Protein AF-A0A7R9X2M2-F1 (afdb_monomer_lite)

Radius of gyration: 22.39 Å; chains: 1; bounding box: 45×59×61 Å

Sequence (150 aa):
YKSGEVCPERTFCIVLGVSLPGVCSIMTYEAGDIFCLLELCLKSTSFQFNGKFYRQTAGAPMGSPISPVIAEIYMEHYEDTVMRAIPLRPREFFRYVDDTFLIWPHGQDTIELFFTKLNSLNDSIQWTWERETNNELPFPVIRKIGTVDR

Structure (mmCIF, N/CA/C/O backbone):
data_AF-A0A7R9X2M2-F1
#
_entry.id   AF-A0A7R9X2M2-F1
#
loop_
_atom_site.group_PDB
_atom_site.id
_atom_site.type_symbol
_atom_site.label_atom_id
_atom_site.label_alt_id
_atom_site.label_comp_id
_atom_site.label_asym_id
_atom_site.label_entity_id
_atom_site.label_seq_id
_atom_site.pdbx_PDB_ins_code
_atom_site.Cartn_x
_atom_site.Cartn_y
_atom_site.Cartn_z
_atom_site.occupancy
_atom_site.B_iso_or_equiv
_atom_site.auth_seq_id
_atom_site.auth_comp_id
_atom_site.auth_asym_id
_atom_site.auth_atom_id
_atom_site.pdbx_PDB_model_num
ATOM 1 N N . TYR A 1 1 ? 3.065 -43.212 21.750 1.00 30.12 1 TYR A N 1
ATOM 2 C CA . TYR A 1 1 ? 3.322 -43.990 20.521 1.00 30.12 1 TYR A CA 1
ATOM 3 C C . TYR A 1 1 ? 2.225 -43.626 19.533 1.00 30.12 1 TYR A C 1
ATOM 5 O O . TYR A 1 1 ? 1.085 -43.512 19.958 1.00 30.12 1 TYR A O 1
ATOM 13 N N . LYS A 1 2 ? 2.587 -43.306 18.288 1.00 35.38 2 LYS A N 1
ATOM 14 C CA . LYS A 1 2 ? 1.702 -42.733 17.261 1.00 35.38 2 LYS A CA 1
ATOM 15 C C . LYS A 1 2 ? 0.456 -43.592 16.988 1.00 35.38 2 LYS A C 1
ATOM 17 O O . LYS A 1 2 ? 0.597 -44.789 16.775 1.00 35.38 2 LYS A O 1
ATOM 22 N N . SER A 1 3 ? -0.682 -42.936 16.790 1.00 25.52 3 SER A N 1
ATOM 23 C CA . SER A 1 3 ? -1.589 -43.229 15.674 1.00 25.52 3 SER A CA 1
ATOM 24 C C . SER A 1 3 ? -2.195 -41.900 15.231 1.00 25.52 3 SER A C 1
ATOM 26 O O . SER A 1 3 ? -2.930 -41.268 15.983 1.00 25.52 3 SER A O 1
ATOM 28 N N . GLY A 1 4 ? -1.766 -41.419 14.065 1.00 36.34 4 GLY A N 1
ATOM 29 C CA . GLY A 1 4 ? -2.316 -40.217 13.456 1.00 36.34 4 GLY A CA 1
ATOM 30 C C . GLY A 1 4 ? -3.622 -40.546 12.750 1.00 36.34 4 GLY A C 1
ATOM 31 O O . GLY A 1 4 ? -3.687 -41.539 12.029 1.00 36.34 4 GLY A O 1
ATOM 32 N N . GLU A 1 5 ? -4.613 -39.683 12.926 1.00 29.28 5 GLU A N 1
ATOM 33 C CA . GLU A 1 5 ? -5.714 -39.536 11.986 1.00 29.28 5 GLU A CA 1
ATOM 34 C C . GLU A 1 5 ? -5.526 -38.213 11.245 1.00 29.28 5 GLU A C 1
ATOM 36 O O . GLU A 1 5 ? -5.286 -37.156 11.830 1.00 29.28 5 GLU A O 1
ATOM 41 N N . VAL A 1 6 ? -5.532 -38.329 9.922 1.00 36.12 6 VAL A N 1
ATOM 42 C CA . VAL A 1 6 ? -5.450 -37.235 8.964 1.00 36.12 6 VAL A CA 1
ATOM 43 C C . VAL A 1 6 ? -6.850 -36.640 8.849 1.00 36.12 6 VAL A C 1
ATOM 45 O O . VAL A 1 6 ? -7.745 -37.302 8.331 1.00 36.12 6 VAL A O 1
ATOM 48 N N . CYS A 1 7 ? -7.040 -35.402 9.311 1.00 31.48 7 CYS A N 1
ATOM 49 C CA . CYS A 1 7 ? -8.241 -34.628 8.991 1.00 31.48 7 CYS A CA 1
ATOM 50 C C . CYS A 1 7 ? -8.022 -33.850 7.681 1.00 31.48 7 CYS A C 1
ATOM 52 O O . CYS A 1 7 ? -7.014 -33.144 7.560 1.00 31.48 7 CYS A O 1
ATOM 54 N N . PRO A 1 8 ? -8.931 -33.978 6.699 1.00 32.44 8 PRO A N 1
ATOM 55 C CA . PRO A 1 8 ? -8.830 -33.299 5.420 1.00 32.44 8 PRO A CA 1
ATOM 56 C C . PRO A 1 8 ? -9.338 -31.852 5.524 1.00 32.44 8 PRO A C 1
ATOM 58 O O . PRO A 1 8 ? -10.280 -31.559 6.248 1.00 32.44 8 PRO A O 1
ATOM 61 N N . GLU A 1 9 ? -8.682 -30.980 4.760 1.00 37.44 9 GLU A N 1
ATOM 62 C CA . GLU A 1 9 ? -9.063 -29.605 4.407 1.00 37.44 9 GLU A CA 1
ATOM 63 C C . GLU A 1 9 ? -9.168 -28.539 5.524 1.00 37.44 9 GLU A C 1
ATOM 65 O O . GLU A 1 9 ? -10.167 -28.364 6.206 1.00 37.44 9 GLU A O 1
ATOM 70 N N . ARG A 1 10 ? -8.100 -27.727 5.591 1.00 36.06 10 ARG A N 1
ATOM 71 C CA . ARG A 1 10 ? -8.090 -26.265 5.821 1.00 36.06 10 ARG A CA 1
ATOM 72 C C . ARG A 1 10 ? -8.927 -25.697 6.983 1.00 36.06 10 ARG A C 1
ATOM 74 O O . ARG A 1 10 ? -9.635 -24.713 6.795 1.00 36.06 10 ARG A O 1
ATOM 81 N N . THR A 1 11 ? -8.695 -26.168 8.205 1.00 34.72 11 THR A N 1
ATOM 82 C CA . THR A 1 11 ? -9.073 -25.411 9.414 1.00 34.72 11 THR A CA 1
ATOM 83 C C . THR A 1 11 ? -7.819 -25.042 10.199 1.00 34.72 11 THR A C 1
ATOM 85 O O . THR A 1 11 ? -7.176 -25.891 10.814 1.00 34.72 11 THR A O 1
ATOM 88 N N . PHE A 1 12 ? -7.441 -23.763 10.150 1.00 33.09 12 PHE A N 1
ATOM 89 C CA . PHE A 1 12 ? -6.403 -23.197 11.011 1.00 33.09 12 PHE A CA 1
ATOM 90 C C . PHE A 1 12 ? -6.988 -23.001 12.416 1.00 33.09 12 PHE A C 1
ATOM 92 O O . PHE A 1 12 ? -7.765 -22.079 12.652 1.00 33.09 12 PHE A O 1
ATOM 99 N N . CYS A 1 13 ? -6.624 -23.867 13.363 1.00 29.45 13 CYS A N 1
ATOM 100 C CA . CYS A 1 13 ? -6.966 -23.680 14.772 1.00 29.45 13 CYS A CA 1
ATOM 101 C C . CYS A 1 13 ? -5.996 -22.677 15.414 1.00 29.45 13 CYS A C 1
ATOM 103 O O . CYS A 1 13 ? -4.884 -23.044 15.793 1.00 29.45 13 CYS A O 1
ATOM 105 N N . ILE A 1 14 ? -6.412 -21.417 15.561 1.00 37.66 14 ILE A N 1
ATOM 106 C CA . ILE A 1 14 ? -5.712 -20.450 16.417 1.00 37.66 14 ILE A CA 1
ATOM 107 C C . ILE A 1 14 ? -6.249 -20.628 17.841 1.00 37.66 14 ILE A C 1
ATOM 109 O O . ILE A 1 14 ? -7.374 -20.238 18.149 1.00 37.66 14 ILE A O 1
ATOM 113 N N . VAL A 1 15 ? -5.458 -21.242 18.722 1.00 37.50 15 VAL A N 1
ATOM 114 C CA . VAL A 1 15 ? -5.800 -21.375 20.145 1.00 37.50 15 VAL A CA 1
ATOM 115 C C . VAL A 1 15 ? -5.465 -20.057 20.848 1.00 37.50 15 VAL A C 1
ATOM 117 O O . VAL A 1 15 ? -4.336 -19.854 21.289 1.00 37.50 15 VAL A O 1
ATOM 120 N N . LEU A 1 16 ? -6.432 -19.142 20.962 1.00 41.62 16 LEU A N 1
ATOM 121 C CA . LEU A 1 16 ? -6.332 -18.032 21.913 1.00 41.62 16 LEU A CA 1
ATOM 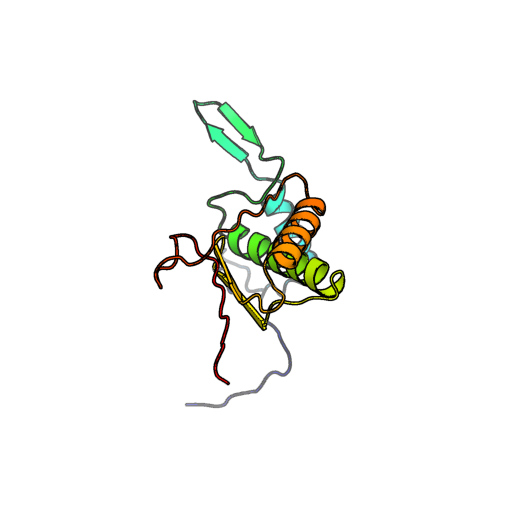122 C C . LEU A 1 16 ? -6.693 -18.566 23.303 1.00 41.62 16 LEU A C 1
ATOM 124 O O . LEU A 1 16 ? -7.853 -18.844 23.603 1.00 41.62 16 LEU A O 1
ATOM 128 N N . GLY A 1 17 ? -5.670 -18.771 24.132 1.00 35.09 17 GLY A N 1
ATOM 129 C CA . GLY A 1 17 ? -5.801 -19.290 25.490 1.00 35.09 17 GLY A CA 1
ATOM 130 C C . GLY A 1 17 ? -6.505 -18.309 26.427 1.00 35.09 17 GLY A C 1
ATOM 131 O O . GLY A 1 17 ? -5.849 -17.564 27.146 1.00 35.09 17 GLY A O 1
ATOM 132 N N . VAL A 1 18 ? -7.837 -18.344 26.461 1.00 42.06 18 VAL A N 1
ATOM 133 C CA . VAL A 1 18 ? -8.640 -17.766 27.546 1.00 42.06 18 VAL A CA 1
ATOM 134 C C . VAL A 1 18 ? -9.322 -18.921 28.274 1.00 42.06 18 VAL A C 1
ATOM 136 O O . VAL A 1 18 ? -10.379 -19.398 27.876 1.00 42.06 18 VAL A O 1
ATOM 139 N N . SER A 1 19 ? -8.682 -19.419 29.332 1.00 35.91 19 SER A N 1
ATOM 140 C CA . SER A 1 19 ? -9.249 -20.465 30.188 1.00 35.91 19 SER A CA 1
ATOM 141 C C . SER A 1 19 ? -10.193 -19.835 31.215 1.00 35.91 19 SER A C 1
ATOM 143 O O . SER A 1 19 ? -9.767 -19.483 32.315 1.00 35.91 19 SER A O 1
ATOM 145 N N . LEU A 1 20 ? -11.478 -19.709 30.877 1.00 37.59 20 LEU A N 1
ATOM 146 C CA . LEU A 1 20 ? -12.541 -19.547 31.873 1.00 37.59 20 LEU A CA 1
ATOM 147 C C . LEU A 1 20 ? -12.957 -20.939 32.391 1.00 37.59 20 LEU A C 1
ATOM 149 O O . LEU A 1 20 ? -13.177 -21.846 31.583 1.00 37.59 20 LEU A O 1
ATOM 153 N N . PRO A 1 21 ? -13.063 -21.153 33.715 1.00 36.09 21 PRO A N 1
ATOM 154 C CA . PRO A 1 21 ? -13.422 -22.455 34.265 1.00 36.09 21 PRO A CA 1
ATOM 155 C C . PRO A 1 21 ? -14.875 -22.798 33.908 1.00 36.09 21 PRO A C 1
ATOM 157 O O . PRO A 1 21 ? -15.800 -22.106 34.323 1.00 36.09 21 PRO A O 1
ATOM 160 N N . GLY A 1 22 ? -15.068 -23.879 33.145 1.00 42.19 22 GLY A N 1
ATOM 161 C CA . GLY A 1 22 ? -16.389 -24.458 32.865 1.00 42.19 22 GLY A CA 1
ATOM 162 C C . GLY A 1 22 ? -16.818 -24.504 31.398 1.00 42.19 22 GLY A C 1
ATOM 163 O O . GLY A 1 22 ? -17.895 -25.024 31.122 1.00 42.19 22 GLY A O 1
ATOM 164 N N . VAL A 1 23 ? -16.004 -24.025 30.451 1.00 38.84 23 VAL A N 1
ATOM 165 C CA . VAL A 1 23 ? -16.365 -24.044 29.024 1.00 38.84 23 VAL A CA 1
ATOM 166 C C . VAL A 1 23 ? -15.299 -24.787 28.220 1.00 38.84 23 VAL A C 1
ATOM 168 O O . VAL A 1 23 ? -14.323 -24.205 27.759 1.00 38.84 23 VAL A O 1
ATOM 171 N N . CYS A 1 24 ? -15.471 -26.101 28.057 1.00 38.34 24 CYS A N 1
ATOM 172 C CA . CYS A 1 24 ? -14.767 -26.853 27.019 1.00 38.34 24 CY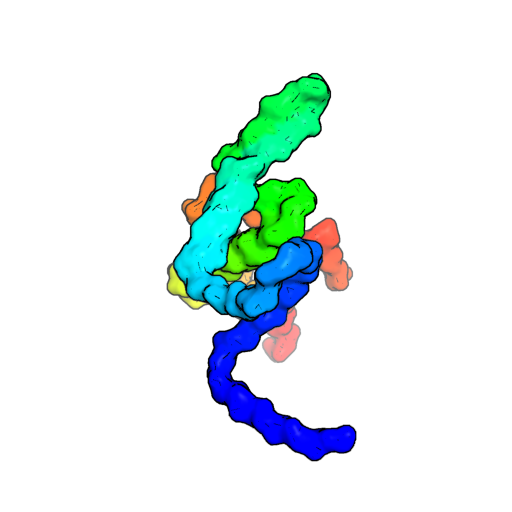S A CA 1
ATOM 173 C C . CYS A 1 24 ? -15.654 -26.866 25.774 1.00 38.34 24 CYS A C 1
ATOM 175 O O . CYS A 1 24 ? -16.372 -27.825 25.506 1.00 38.34 24 CYS A O 1
ATOM 177 N N . SER A 1 25 ? -15.648 -25.761 25.040 1.00 42.97 25 SER A N 1
ATOM 178 C CA . SER A 1 25 ? -16.124 -25.740 23.665 1.00 42.97 25 SER A CA 1
ATOM 179 C C . SER A 1 25 ? -14.962 -25.262 22.821 1.00 42.97 25 SER A C 1
ATOM 181 O O . SER A 1 25 ? -14.501 -24.132 22.973 1.00 42.97 25 SER A O 1
ATOM 183 N N . ILE A 1 26 ? -14.472 -26.145 21.955 1.00 47.00 26 ILE A N 1
ATOM 184 C CA . ILE A 1 26 ? -13.674 -25.762 20.796 1.00 47.00 26 ILE A CA 1
ATOM 185 C C . ILE A 1 26 ? -14.530 -24.722 20.063 1.00 47.00 26 ILE A C 1
ATOM 187 O O . ILE A 1 26 ? -15.508 -25.085 19.419 1.00 47.00 26 ILE A O 1
ATOM 191 N N . MET A 1 27 ? -14.260 -23.429 20.260 1.00 49.03 27 MET A N 1
ATOM 192 C CA . MET A 1 27 ? -14.956 -22.385 19.516 1.00 49.03 27 MET A CA 1
ATOM 193 C C . MET A 1 27 ? -14.416 -22.434 18.094 1.00 49.03 27 MET A C 1
ATOM 195 O O . MET A 1 27 ? -13.351 -21.901 17.792 1.00 49.03 27 MET A O 1
ATOM 199 N N . THR A 1 28 ? -15.120 -23.160 17.236 1.00 57.72 28 THR A N 1
ATOM 200 C CA . THR A 1 28 ? -14.963 -23.043 15.793 1.00 57.72 28 THR A CA 1
ATOM 201 C C . THR A 1 28 ? -15.672 -21.761 15.383 1.00 57.72 28 THR A C 1
ATOM 203 O O . THR A 1 28 ? -16.898 -21.706 15.417 1.00 57.72 28 THR A O 1
ATOM 206 N N . TYR A 1 29 ? -14.911 -20.719 15.066 1.00 66.38 29 TYR A N 1
ATOM 207 C CA . TYR A 1 29 ? -15.468 -19.486 14.517 1.00 66.38 29 TYR A CA 1
ATOM 208 C C . TYR A 1 29 ? -15.741 -19.690 13.029 1.00 66.38 29 TYR A C 1
ATOM 210 O O . TYR A 1 29 ? -14.859 -20.159 12.302 1.00 66.38 29 TYR A O 1
ATOM 218 N N . GLU A 1 30 ? -16.937 -19.337 12.566 1.00 80.31 30 GLU A N 1
ATOM 219 C CA . GLU A 1 30 ? -17.185 -19.244 11.132 1.00 80.31 30 GLU A CA 1
ATOM 220 C C . GLU A 1 30 ? -16.488 -17.997 10.567 1.00 80.31 30 GLU A C 1
ATOM 222 O O . GLU A 1 30 ? -16.154 -17.057 11.295 1.00 80.31 30 GLU A O 1
ATOM 227 N N . ALA A 1 31 ? -16.272 -17.953 9.248 1.00 81.19 31 ALA A N 1
ATOM 228 C CA . ALA A 1 31 ? -15.634 -16.798 8.611 1.00 81.19 31 ALA A CA 1
ATOM 229 C C . ALA A 1 31 ? -16.360 -15.480 8.947 1.00 81.19 31 ALA A C 1
ATOM 231 O O . ALA A 1 31 ? -15.711 -14.459 9.169 1.00 81.19 31 ALA A O 1
ATOM 232 N N . GLY A 1 32 ? -17.695 -15.513 9.049 1.00 86.31 32 GLY A N 1
ATOM 233 C CA . GLY A 1 32 ? -18.512 -14.357 9.426 1.00 86.31 32 GLY A CA 1
ATOM 234 C C . GLY A 1 32 ? -18.219 -13.825 10.832 1.00 86.31 32 GLY A C 1
ATOM 235 O O . GLY A 1 32 ? -18.106 -12.612 11.008 1.00 86.31 32 GLY A O 1
ATOM 236 N N . ASP A 1 33 ? -18.016 -14.710 11.811 1.00 88.06 33 ASP A N 1
ATOM 237 C CA . ASP A 1 33 ? -17.691 -14.315 13.187 1.00 88.06 33 ASP A CA 1
ATOM 238 C C . ASP A 1 33 ? -16.329 -13.622 13.252 1.00 88.06 33 ASP A C 1
ATOM 240 O O . ASP A 1 33 ? -16.163 -12.598 13.918 1.00 88.06 33 ASP A O 1
ATOM 244 N N . ILE A 1 34 ? -15.357 -14.147 12.499 1.00 87.75 34 ILE A N 1
ATOM 245 C CA . ILE A 1 34 ? -14.022 -13.555 12.386 1.00 87.75 34 ILE A CA 1
ATOM 246 C C . ILE A 1 34 ? -14.120 -12.161 11.763 1.00 87.75 34 ILE A C 1
ATOM 248 O O . ILE A 1 34 ? -13.546 -11.220 12.305 1.00 87.75 34 ILE A O 1
ATOM 252 N N . PHE A 1 35 ? -14.880 -11.990 10.676 1.00 88.94 35 PHE A N 1
ATOM 253 C CA . PHE A 1 35 ? -15.090 -10.671 10.069 1.00 88.94 35 PHE A CA 1
ATOM 254 C C . PHE A 1 35 ? -15.742 -9.680 11.034 1.00 88.94 35 PHE A C 1
ATOM 256 O O . PHE A 1 35 ? -15.301 -8.534 11.107 1.00 88.94 35 PHE A O 1
ATOM 263 N N . CYS A 1 36 ? -16.730 -10.115 11.818 1.00 89.38 36 CYS A N 1
ATOM 264 C CA . CYS A 1 36 ? -17.368 -9.262 12.818 1.00 89.38 36 CYS A CA 1
ATOM 265 C C . CYS A 1 36 ? -16.372 -8.810 13.900 1.00 89.38 36 CYS A C 1
ATOM 267 O O . CYS A 1 36 ? -16.363 -7.642 14.295 1.00 89.38 36 CYS A O 1
ATOM 269 N N . LEU A 1 37 ? -15.509 -9.717 14.371 1.00 88.94 37 LEU A N 1
ATOM 270 C CA . LEU A 1 37 ? -14.465 -9.394 15.344 1.00 88.94 37 LEU A CA 1
ATOM 271 C C . LEU A 1 37 ? -13.406 -8.456 14.752 1.00 88.94 37 LEU A C 1
ATOM 273 O O . LEU A 1 37 ? -13.019 -7.492 15.409 1.00 88.94 37 LEU A O 1
ATOM 277 N N . LEU A 1 38 ? -12.977 -8.688 13.508 1.00 88.81 38 LEU A N 1
ATOM 278 C CA . LEU A 1 38 ? -12.060 -7.802 12.783 1.00 88.81 38 LEU A CA 1
ATOM 279 C C . LEU A 1 38 ? -12.630 -6.390 12.658 1.00 88.81 38 LEU A C 1
ATOM 281 O O . LEU A 1 38 ? -11.953 -5.414 12.977 1.00 88.81 38 LEU A O 1
ATOM 285 N N . GLU A 1 39 ? -13.882 -6.283 12.222 1.00 88.38 39 GLU A N 1
ATOM 286 C CA . GLU A 1 39 ? -14.574 -5.010 12.066 1.00 88.38 39 GLU A CA 1
ATOM 287 C C . GLU A 1 39 ? -14.674 -4.265 13.400 1.00 88.38 39 GLU A C 1
ATOM 289 O O . GLU A 1 39 ? -14.398 -3.064 13.459 1.00 88.38 39 GLU A O 1
ATOM 294 N N . LEU A 1 40 ? -14.998 -4.976 14.483 1.00 88.06 40 LEU A N 1
ATOM 295 C CA . LEU A 1 40 ? -15.017 -4.410 15.826 1.00 88.06 40 LEU A CA 1
ATOM 296 C C . LEU A 1 40 ? -13.629 -3.893 16.225 1.00 88.06 40 LEU A C 1
ATOM 298 O O . LEU A 1 40 ? -13.506 -2.724 16.586 1.00 88.06 40 LEU A O 1
ATOM 302 N N . CYS A 1 41 ? -12.590 -4.726 16.102 1.00 86.81 41 CYS A N 1
ATOM 303 C CA . CYS A 1 41 ? -11.214 -4.379 16.457 1.00 86.81 41 CYS A CA 1
ATOM 304 C C . CYS A 1 41 ? -10.676 -3.177 15.674 1.00 86.81 41 CYS A C 1
ATOM 306 O O . CYS A 1 41 ? -9.922 -2.386 16.236 1.00 86.81 41 CYS A O 1
ATOM 308 N N . LEU A 1 42 ? -11.050 -3.033 14.400 1.00 84.50 42 LEU A N 1
ATOM 309 C CA . LEU A 1 42 ? -10.622 -1.924 13.544 1.00 84.50 42 LEU A CA 1
ATOM 310 C C . LEU A 1 42 ? -11.443 -0.645 13.768 1.00 84.50 42 LEU A C 1
ATOM 312 O O . LEU A 1 42 ? -10.923 0.448 13.571 1.00 84.50 42 LEU A O 1
ATOM 316 N N . LYS A 1 43 ? -12.709 -0.745 14.199 1.00 84.44 43 LYS A N 1
ATOM 317 C CA . LYS A 1 43 ? -13.571 0.423 14.471 1.00 84.44 43 LYS A CA 1
ATOM 318 C C . LYS A 1 43 ? -13.447 0.966 15.893 1.00 84.44 43 LYS A C 1
ATOM 320 O O . LYS A 1 43 ? -13.729 2.143 16.124 1.00 84.44 43 LYS A O 1
ATOM 325 N N . SER A 1 44 ? -13.043 0.140 16.856 1.00 82.56 44 SER A N 1
ATOM 326 C CA . SER A 1 44 ? -12.929 0.520 18.271 1.00 82.56 44 SER A CA 1
ATOM 327 C C . SER A 1 44 ? -11.570 1.133 18.636 1.00 82.56 44 SER A C 1
ATOM 329 O O . SER A 1 44 ? -11.185 1.145 19.804 1.00 82.56 44 SER A O 1
ATOM 331 N N . THR A 1 45 ? -10.809 1.615 17.654 1.00 83.88 45 THR A N 1
ATOM 332 C CA . THR A 1 45 ? -9.423 2.054 17.837 1.00 83.88 45 THR A CA 1
ATOM 333 C C . THR A 1 45 ? -9.363 3.487 18.354 1.00 83.88 45 THR A C 1
ATOM 335 O O . THR A 1 45 ? -9.625 4.452 17.627 1.00 83.88 45 THR A O 1
ATOM 338 N N . SER A 1 46 ? -8.993 3.639 19.624 1.00 84.50 46 SER A N 1
ATOM 339 C CA . SER A 1 46 ? -8.757 4.933 20.264 1.00 84.50 46 SER A CA 1
ATOM 340 C C . SER A 1 46 ? -7.406 4.962 20.965 1.00 84.50 46 SER A C 1
ATOM 342 O O . SER A 1 46 ? -6.993 3.959 21.540 1.00 84.50 46 SER A O 1
ATOM 344 N N . PHE A 1 47 ? -6.749 6.117 20.967 1.00 84.69 47 PHE A N 1
ATOM 345 C CA . PHE A 1 47 ? -5.477 6.333 21.652 1.00 84.69 47 PHE A CA 1
ATOM 346 C C . PHE A 1 47 ? -5.520 7.621 22.478 1.00 84.69 47 PHE A C 1
ATOM 348 O O . PHE A 1 47 ? -6.343 8.508 22.237 1.00 84.69 47 PHE A O 1
ATOM 355 N N . GLN A 1 48 ? -4.639 7.721 23.471 1.00 90.88 48 GLN A N 1
ATOM 356 C CA . GLN A 1 48 ? -4.512 8.907 24.311 1.00 90.88 48 GLN A CA 1
ATOM 357 C C . GLN A 1 48 ? -3.261 9.697 23.920 1.00 90.88 48 GLN A C 1
ATOM 359 O O . GLN A 1 48 ? -2.174 9.135 23.818 1.00 90.88 48 GLN A O 1
ATOM 364 N N . PHE A 1 49 ? -3.404 11.009 23.743 1.00 90.12 49 PHE A N 1
ATOM 365 C CA . PHE A 1 49 ? -2.292 11.923 23.495 1.00 90.12 49 PHE A CA 1
ATOM 366 C C . PHE A 1 49 ? -2.515 13.239 24.247 1.00 90.12 49 PHE A C 1
ATOM 368 O O . PHE A 1 49 ? -3.602 13.817 24.190 1.00 90.12 49 PHE A O 1
ATOM 375 N N . ASN A 1 50 ? -1.507 13.707 24.991 1.00 92.69 50 ASN A N 1
ATOM 376 C CA . ASN A 1 50 ? -1.598 14.902 25.847 1.00 92.69 50 ASN A CA 1
ATOM 377 C C . ASN A 1 50 ? -2.844 14.913 26.757 1.00 92.69 50 ASN A C 1
ATOM 379 O O . ASN A 1 50 ? -3.555 15.913 26.857 1.00 92.69 50 ASN A O 1
ATOM 383 N N . GLY A 1 51 ? -3.152 13.767 27.375 1.00 93.06 51 GLY A N 1
ATOM 384 C CA . GLY A 1 51 ? -4.295 13.613 28.282 1.00 93.06 51 GLY A CA 1
ATOM 385 C C . GLY A 1 51 ? -5.671 13.570 27.605 1.00 93.06 51 GLY A C 1
ATOM 386 O O . GLY A 1 51 ? -6.666 13.365 28.295 1.00 93.06 51 GLY A O 1
ATOM 387 N N . LYS A 1 52 ? -5.752 13.716 26.277 1.00 93.12 52 LYS A N 1
ATOM 388 C CA . LYS A 1 52 ? -7.002 13.670 25.505 1.00 93.12 52 LYS A CA 1
ATOM 389 C C . LYS A 1 52 ? -7.120 12.356 24.739 1.00 93.12 52 LYS A C 1
ATOM 391 O O . LYS A 1 52 ? -6.120 11.834 24.251 1.00 93.12 52 LYS A O 1
ATOM 396 N N . PHE A 1 53 ? -8.342 11.841 24.626 1.00 91.56 53 PHE A N 1
ATOM 397 C CA . PHE A 1 53 ? -8.645 10.653 23.830 1.00 91.56 53 PHE A CA 1
ATOM 398 C C . PHE A 1 53 ? -8.995 11.037 22.397 1.00 91.56 53 PHE A C 1
ATOM 400 O O . PHE A 1 53 ? -9.783 11.954 22.165 1.00 91.56 53 PHE A O 1
ATOM 407 N N . TYR A 1 54 ? -8.437 10.292 21.451 1.00 87.12 54 TYR A N 1
ATOM 408 C CA . TYR A 1 54 ? -8.691 10.428 20.026 1.00 87.12 54 TYR A CA 1
ATOM 409 C C . TYR A 1 54 ? -9.121 9.082 19.466 1.00 87.12 54 TYR A C 1
ATOM 411 O O . TYR A 1 54 ? -8.634 8.035 19.890 1.00 87.12 54 TYR A O 1
ATOM 419 N N . ARG A 1 55 ? -10.032 9.114 18.496 1.00 87.88 55 ARG A N 1
ATOM 420 C CA . ARG A 1 55 ? -10.410 7.941 17.711 1.00 87.88 55 ARG A CA 1
ATOM 421 C C . ARG A 1 55 ? -9.719 8.025 16.363 1.00 87.88 55 ARG A C 1
ATOM 423 O O . ARG A 1 55 ? 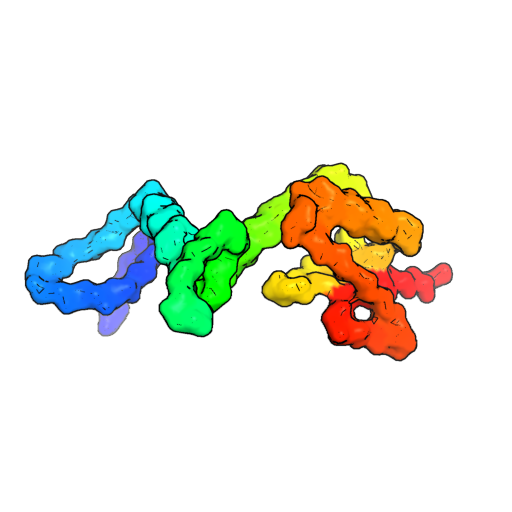-9.785 9.066 15.712 1.00 87.88 55 ARG A O 1
ATOM 430 N N . GLN A 1 56 ? -9.084 6.939 15.950 1.00 84.31 56 GLN A N 1
ATOM 431 C CA . GLN A 1 56 ? -8.522 6.854 14.612 1.00 84.31 56 GLN A CA 1
ATOM 432 C C . GLN A 1 56 ? -9.654 6.700 13.594 1.00 84.31 56 GLN A C 1
ATOM 434 O O . GLN A 1 56 ? -10.548 5.877 13.770 1.00 84.31 56 GLN A O 1
ATOM 439 N N . THR A 1 57 ? -9.650 7.542 12.563 1.00 84.50 57 THR A N 1
ATOM 440 C CA . THR A 1 57 ? -10.694 7.579 11.527 1.00 84.50 57 THR A CA 1
ATOM 441 C C . THR A 1 57 ? -10.253 6.954 10.209 1.00 84.50 57 THR A C 1
ATOM 443 O O . THR A 1 57 ? -11.107 6.613 9.396 1.00 84.50 57 THR A O 1
ATOM 446 N N . ALA A 1 58 ? -8.944 6.815 9.991 1.00 83.12 58 ALA A N 1
ATOM 447 C CA . ALA A 1 58 ? -8.359 6.270 8.775 1.00 83.12 58 ALA A CA 1
ATOM 448 C C . ALA A 1 58 ? -7.062 5.506 9.078 1.00 83.12 58 ALA A C 1
ATOM 450 O O . ALA A 1 58 ? -6.339 5.826 10.029 1.00 83.12 58 ALA A O 1
ATOM 451 N N . GLY A 1 59 ? -6.771 4.519 8.229 1.00 84.19 59 GLY A N 1
ATOM 452 C CA . GLY A 1 59 ? -5.629 3.622 8.379 1.00 84.19 59 GLY A CA 1
ATOM 453 C C . GLY A 1 59 ? -5.816 2.586 9.488 1.00 84.19 59 GLY A C 1
ATOM 454 O O . GLY A 1 59 ? -6.796 2.602 10.233 1.00 84.19 59 GLY A O 1
ATOM 455 N N . ALA A 1 60 ? -4.857 1.670 9.586 1.00 85.88 60 ALA A N 1
ATOM 456 C CA . ALA A 1 60 ? -4.817 0.688 10.659 1.00 85.88 60 ALA A CA 1
ATOM 457 C C . ALA A 1 60 ? -4.123 1.281 11.906 1.00 85.88 60 ALA A C 1
ATOM 459 O O . ALA A 1 60 ? -3.172 2.059 11.771 1.00 85.88 60 ALA A O 1
ATOM 460 N N . PRO A 1 61 ? -4.562 0.948 13.132 1.00 84.50 61 PRO A N 1
ATOM 461 C CA . PRO A 1 61 ? -3.923 1.427 14.358 1.00 84.50 61 PRO A CA 1
ATOM 462 C C . PRO A 1 61 ? -2.512 0.888 14.522 1.00 84.50 61 PRO A C 1
ATOM 464 O O . PRO A 1 61 ? -2.299 -0.322 14.632 1.00 84.50 61 PRO A O 1
ATOM 467 N N . MET A 1 62 ? -1.539 1.792 14.611 1.00 81.75 62 MET A N 1
ATOM 468 C CA . MET A 1 62 ? -0.179 1.423 14.990 1.00 81.75 62 MET A CA 1
ATOM 469 C C . MET A 1 62 ? -0.190 0.810 16.396 1.00 81.75 62 MET A C 1
ATOM 471 O O . MET A 1 62 ? -0.828 1.331 17.310 1.00 81.75 62 MET A O 1
ATOM 475 N N . GLY A 1 63 ? 0.494 -0.322 16.564 1.00 81.06 63 GLY A N 1
ATOM 476 C CA . GLY A 1 63 ? 0.564 -1.047 17.837 1.00 81.06 63 GLY A CA 1
ATOM 477 C C . GLY A 1 63 ? -0.553 -2.067 18.074 1.00 81.06 63 GLY A C 1
ATOM 478 O O . GLY A 1 63 ? -0.459 -2.840 19.025 1.00 81.06 63 GLY A O 1
ATOM 479 N N . SER A 1 64 ? -1.573 -2.138 17.214 1.00 84.62 64 SER A N 1
ATOM 480 C CA . SER A 1 64 ? -2.503 -3.270 17.254 1.00 84.62 64 SER A CA 1
ATOM 481 C C . SER A 1 64 ? -1.860 -4.508 16.620 1.00 84.62 64 SER A C 1
ATOM 483 O O . SER A 1 64 ? -1.301 -4.397 15.525 1.00 84.62 64 SER A O 1
ATOM 485 N N . PRO A 1 65 ? -1.974 -5.698 17.238 1.00 86.31 65 PRO A N 1
ATOM 486 C CA . PRO A 1 65 ? -1.391 -6.928 16.700 1.00 86.31 65 PRO A CA 1
ATOM 487 C C . PRO A 1 65 ? -1.998 -7.344 15.353 1.00 86.31 65 PRO A C 1
ATOM 489 O O . PRO A 1 65 ? -1.387 -8.119 14.624 1.00 86.31 65 PRO A O 1
ATOM 492 N N . ILE A 1 66 ? -3.185 -6.831 15.009 1.00 88.62 66 ILE A N 1
ATOM 493 C CA . ILE A 1 66 ? -3.890 -7.185 13.771 1.00 88.62 66 ILE A CA 1
ATOM 494 C C . ILE A 1 66 ? -3.579 -6.258 12.601 1.00 88.62 66 ILE A C 1
ATOM 496 O O . ILE A 1 66 ? -3.740 -6.640 11.444 1.00 88.62 66 ILE A O 1
ATOM 500 N N . SER A 1 67 ? -3.115 -5.043 12.892 1.00 88.38 67 SER A N 1
ATOM 501 C CA . SER A 1 67 ? -2.859 -4.024 11.877 1.00 88.38 67 SER A CA 1
ATOM 502 C C . SER A 1 67 ? -1.852 -4.445 10.815 1.00 88.38 67 SER A C 1
ATOM 504 O O . SER A 1 67 ? -2.145 -4.185 9.652 1.00 88.38 67 SER A O 1
ATOM 506 N N . PRO A 1 68 ? -0.723 -5.111 11.142 1.00 89.00 68 PRO A N 1
ATOM 507 C CA . PRO A 1 68 ? 0.229 -5.534 10.119 1.00 89.00 68 PRO A CA 1
ATOM 508 C C . PRO A 1 68 ? -0.404 -6.474 9.090 1.00 89.00 68 PRO A C 1
ATOM 510 O O . PRO A 1 68 ? -0.189 -6.310 7.898 1.00 89.00 68 PRO A O 1
ATOM 513 N N . VAL A 1 69 ? -1.246 -7.410 9.538 1.00 89.75 69 VAL A N 1
ATOM 514 C CA . VAL A 1 69 ? -1.916 -8.376 8.653 1.00 89.75 69 VAL A CA 1
ATOM 515 C C . VAL A 1 69 ? -2.929 -7.679 7.746 1.00 89.75 69 VAL A C 1
ATOM 517 O O . VAL A 1 69 ? -2.983 -7.952 6.552 1.00 89.75 69 VAL A O 1
ATOM 520 N N . ILE A 1 70 ? -3.723 -6.757 8.296 1.00 90.19 70 ILE A N 1
ATOM 521 C CA . ILE A 1 70 ? -4.719 -6.012 7.514 1.00 90.19 70 ILE A CA 1
ATOM 522 C C . ILE A 1 70 ? -4.049 -5.061 6.518 1.00 90.19 70 ILE A C 1
ATOM 524 O O . ILE A 1 70 ? -4.505 -4.958 5.380 1.00 90.19 70 ILE A O 1
ATOM 528 N N . ALA A 1 71 ? -2.967 -4.392 6.924 1.00 89.81 71 ALA A N 1
ATOM 529 C CA . ALA A 1 71 ? -2.181 -3.540 6.041 1.00 89.81 71 ALA A CA 1
ATOM 530 C C . ALA A 1 71 ? -1.585 -4.351 4.883 1.00 89.81 71 ALA A C 1
ATOM 532 O O . ALA A 1 71 ? -1.730 -3.948 3.734 1.00 89.81 71 ALA A O 1
ATOM 533 N N . GLU A 1 72 ? -1.010 -5.521 5.168 1.00 90.62 72 GLU A N 1
ATOM 534 C CA . GLU A 1 72 ? -0.443 -6.416 4.155 1.00 90.62 72 GLU A CA 1
ATOM 535 C C . GLU A 1 72 ? -1.488 -6.847 3.114 1.00 90.62 72 GLU A C 1
ATOM 537 O O . GLU A 1 72 ? -1.272 -6.667 1.919 1.00 90.62 72 GLU A O 1
ATOM 542 N N . ILE A 1 73 ? -2.657 -7.325 3.562 1.00 91.88 73 ILE A N 1
ATOM 543 C CA . ILE A 1 73 ? -3.757 -7.747 2.673 1.00 91.88 73 ILE A CA 1
ATOM 544 C C . ILE A 1 73 ? -4.241 -6.583 1.800 1.00 91.88 73 ILE A C 1
ATOM 546 O O . ILE A 1 73 ? -4.493 -6.749 0.604 1.00 91.88 73 ILE A O 1
ATOM 550 N N . TYR A 1 74 ? -4.399 -5.397 2.392 1.00 90.81 74 TYR A N 1
ATOM 551 C CA . TYR A 1 74 ? -4.828 -4.215 1.652 1.00 90.81 74 TYR A CA 1
ATOM 552 C C . TYR A 1 74 ? -3.789 -3.808 0.596 1.00 90.81 74 TYR A C 1
ATOM 554 O O . TYR A 1 74 ? -4.163 -3.517 -0.541 1.00 90.81 74 TYR A O 1
ATOM 562 N N . MET A 1 75 ? -2.501 -3.814 0.948 1.00 90.44 75 MET A N 1
ATOM 563 C CA . MET A 1 75 ? -1.418 -3.447 0.034 1.00 90.44 75 MET A CA 1
ATOM 564 C C . MET A 1 75 ? -1.251 -4.459 -1.102 1.00 90.44 75 MET A C 1
ATOM 566 O O . MET A 1 75 ? -1.109 -4.048 -2.249 1.00 90.44 75 MET A O 1
ATOM 570 N N . GLU A 1 76 ? -1.380 -5.759 -0.830 1.00 91.56 76 GLU A N 1
ATOM 571 C CA . GLU A 1 76 ? -1.382 -6.797 -1.869 1.00 91.56 76 GLU A CA 1
ATOM 572 C C . GLU A 1 76 ? -2.535 -6.588 -2.868 1.00 91.56 76 GLU A C 1
ATOM 574 O O . GLU A 1 76 ? -2.337 -6.605 -4.085 1.00 91.56 76 GLU A O 1
ATOM 579 N N . HIS A 1 77 ? -3.746 -6.303 -2.372 1.00 91.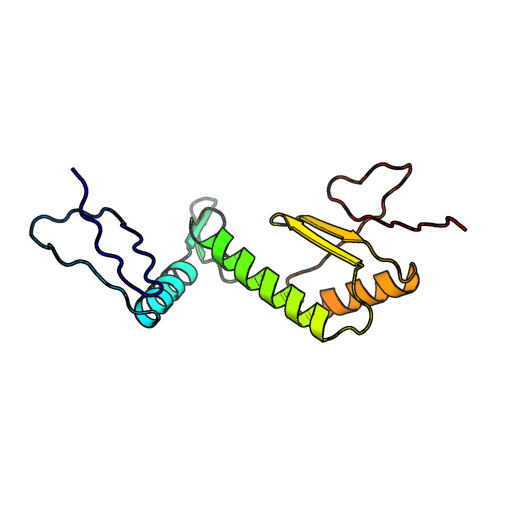75 77 HIS A N 1
ATOM 580 C CA . HIS A 1 77 ? -4.891 -5.992 -3.231 1.00 91.75 77 HIS A CA 1
ATOM 581 C C . HIS A 1 77 ? -4.686 -4.708 -4.051 1.00 91.75 77 HIS A C 1
ATOM 583 O O . HIS A 1 77 ? -5.077 -4.638 -5.224 1.00 91.75 77 HIS A O 1
ATOM 589 N N . TYR A 1 78 ? -4.088 -3.686 -3.438 1.00 89.19 78 TYR A N 1
ATOM 590 C CA . TYR A 1 78 ? -3.769 -2.418 -4.085 1.00 89.19 78 TYR A CA 1
ATOM 591 C C . TYR A 1 78 ? -2.805 -2.624 -5.260 1.00 89.19 78 TYR A C 1
ATOM 593 O O . TYR A 1 78 ? -3.086 -2.200 -6.383 1.00 89.19 78 TYR A O 1
ATOM 601 N N . GLU A 1 79 ? -1.709 -3.344 -5.025 1.00 88.88 79 GLU A N 1
ATOM 602 C CA . GLU A 1 79 ? -0.689 -3.669 -6.024 1.00 88.88 79 GLU A CA 1
ATOM 603 C C . GLU A 1 79 ? -1.256 -4.509 -7.168 1.00 88.88 79 GLU A C 1
ATOM 605 O O . GLU A 1 79 ? -1.093 -4.150 -8.334 1.00 88.88 79 GLU A O 1
ATOM 610 N N . ASP A 1 80 ? -1.991 -5.580 -6.862 1.00 90.00 80 ASP A N 1
ATOM 611 C CA . ASP A 1 80 ? -2.620 -6.445 -7.866 1.00 90.00 80 ASP A CA 1
ATOM 612 C C . ASP A 1 80 ? -3.597 -5.659 -8.760 1.00 90.00 80 ASP A C 1
ATOM 614 O O . ASP A 1 80 ? -3.643 -5.821 -9.983 1.00 90.00 80 ASP A O 1
ATOM 618 N N . THR A 1 81 ? -4.337 -4.714 -8.177 1.00 89.75 81 THR A N 1
ATOM 619 C CA . THR A 1 81 ? -5.228 -3.824 -8.932 1.00 89.75 81 THR A CA 1
ATOM 620 C C . THR A 1 81 ? -4.458 -2.946 -9.920 1.00 89.75 81 THR A C 1
ATOM 622 O O . THR A 1 81 ? -4.866 -2.835 -11.081 1.00 89.75 81 THR A O 1
ATOM 625 N N . VAL A 1 82 ? -3.312 -2.388 -9.518 1.00 85.75 82 VAL A N 1
ATOM 626 C CA . VAL A 1 82 ? -2.429 -1.622 -10.415 1.00 85.75 82 VAL A CA 1
ATOM 627 C C . VAL A 1 82 ? -1.859 -2.515 -11.518 1.00 85.75 82 VAL A C 1
ATOM 629 O O . VAL A 1 82 ? -1.930 -2.170 -12.700 1.00 85.75 82 VAL A O 1
ATOM 632 N N . MET A 1 83 ? -1.322 -3.683 -11.156 1.00 87.56 83 MET A N 1
ATOM 633 C CA . MET A 1 83 ? -0.648 -4.601 -12.084 1.00 87.56 83 MET A CA 1
ATOM 634 C C . MET A 1 83 ? -1.601 -5.194 -13.131 1.00 87.56 83 MET A C 1
ATOM 636 O O . MET A 1 83 ? -1.177 -5.556 -14.238 1.00 87.56 83 MET A O 1
ATOM 640 N N . ARG A 1 84 ? -2.898 -5.276 -12.816 1.00 88.81 84 ARG A N 1
ATOM 641 C CA . ARG A 1 84 ? -3.950 -5.624 -13.780 1.00 88.81 84 ARG A CA 1
ATOM 642 C C . ARG A 1 84 ? -4.324 -4.472 -14.709 1.00 88.81 84 ARG A C 1
ATOM 644 O O . ARG A 1 84 ? -4.691 -4.734 -15.851 1.00 88.81 84 ARG A O 1
ATOM 651 N N . ALA A 1 85 ? -4.235 -3.227 -14.248 1.00 85.69 85 ALA A N 1
ATOM 652 C CA . ALA A 1 85 ? -4.646 -2.051 -15.012 1.00 85.69 85 ALA A CA 1
ATOM 653 C C . ALA A 1 85 ? -3.585 -1.548 -16.010 1.00 85.69 85 ALA A C 1
ATOM 655 O O . ALA A 1 85 ? -3.935 -0.855 -16.967 1.00 85.69 85 ALA A O 1
ATOM 656 N N . ILE A 1 86 ? -2.302 -1.860 -15.795 1.00 84.12 86 ILE A N 1
ATOM 657 C CA . ILE A 1 86 ? -1.186 -1.319 -16.585 1.00 84.12 86 ILE A CA 1
ATOM 658 C C . ILE A 1 86 ? -0.605 -2.397 -17.526 1.00 84.12 86 ILE A C 1
ATOM 660 O O . ILE A 1 86 ? -0.382 -3.530 -17.097 1.00 84.12 86 ILE A O 1
ATOM 664 N N . PRO A 1 87 ? -0.327 -2.068 -18.806 1.00 85.50 87 PRO A N 1
ATOM 665 C CA . PRO A 1 87 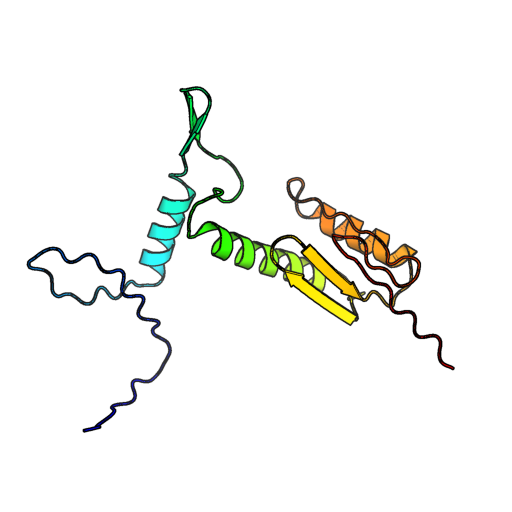? 0.227 -3.026 -19.769 1.00 85.50 87 PRO A CA 1
ATOM 666 C C . PRO A 1 87 ? 1.709 -3.345 -19.526 1.00 85.50 87 PRO A C 1
ATOM 668 O O . PRO A 1 87 ? 2.153 -4.463 -19.781 1.00 85.50 87 PRO A O 1
ATOM 671 N N . LEU A 1 88 ? 2.481 -2.367 -19.044 1.00 89.12 88 LEU A N 1
ATOM 672 C CA . LEU A 1 88 ? 3.893 -2.527 -18.707 1.00 89.12 88 LEU A CA 1
ATOM 673 C C . LEU A 1 88 ? 4.025 -2.956 -17.249 1.00 89.12 88 LEU A C 1
ATOM 675 O O . LEU A 1 88 ? 3.528 -2.278 -16.352 1.00 89.12 88 LEU A O 1
ATOM 679 N N . ARG A 1 89 ? 4.709 -4.077 -17.022 1.00 88.12 89 ARG A N 1
ATOM 680 C CA . ARG A 1 89 ? 4.915 -4.645 -15.687 1.00 88.12 89 ARG A CA 1
ATOM 681 C C . ARG A 1 89 ? 6.388 -4.667 -15.311 1.00 88.12 89 ARG A C 1
ATOM 683 O O . ARG A 1 89 ? 7.227 -4.862 -16.198 1.00 88.12 89 ARG A O 1
ATOM 690 N N . PRO A 1 90 ? 6.715 -4.513 -14.020 1.00 89.50 90 PRO A N 1
ATOM 691 C CA . PRO A 1 90 ? 8.072 -4.748 -13.564 1.00 89.50 90 PRO A CA 1
ATOM 692 C C . PRO A 1 90 ? 8.466 -6.204 -13.836 1.00 89.50 90 PRO A C 1
ATOM 694 O O . PRO A 1 90 ? 7.621 -7.099 -13.871 1.00 89.50 90 PRO A O 1
ATOM 697 N N . ARG A 1 91 ? 9.763 -6.438 -14.046 1.00 89.81 91 ARG A N 1
ATOM 698 C CA . ARG A 1 91 ? 10.308 -7.794 -14.178 1.00 89.81 91 ARG A CA 1
ATOM 699 C C . ARG A 1 91 ? 10.284 -8.521 -12.837 1.00 89.81 91 ARG A C 1
ATOM 701 O O . ARG A 1 91 ? 9.919 -9.684 -12.790 1.00 89.81 91 ARG A O 1
ATOM 708 N N . GLU A 1 92 ? 10.679 -7.814 -11.785 1.00 88.38 92 GLU A N 1
ATOM 709 C CA . GLU A 1 92 ? 10.657 -8.281 -10.400 1.00 88.38 92 GLU A CA 1
ATOM 710 C C . GLU A 1 92 ? 9.980 -7.208 -9.549 1.00 88.38 92 GLU A C 1
ATOM 712 O O . GLU A 1 92 ? 10.189 -6.017 -9.801 1.00 88.38 92 GLU A O 1
ATOM 717 N N . PHE A 1 93 ? 9.197 -7.624 -8.558 1.00 88.62 93 PHE A N 1
ATOM 718 C CA . PHE A 1 93 ? 8.521 -6.750 -7.604 1.00 88.62 93 PHE A CA 1
ATOM 719 C C . PHE A 1 93 ? 8.487 -7.457 -6.247 1.00 88.62 93 PHE A C 1
ATOM 721 O O . PHE A 1 93 ? 7.889 -8.523 -6.117 1.00 88.62 93 PHE A O 1
ATOM 728 N N . PHE A 1 94 ? 9.157 -6.882 -5.256 1.00 86.94 94 PHE A N 1
ATOM 729 C CA . PHE A 1 94 ? 9.238 -7.390 -3.892 1.00 86.94 94 PHE A CA 1
ATOM 730 C C . PHE A 1 94 ? 8.878 -6.263 -2.935 1.00 86.94 94 PHE A C 1
ATOM 732 O O . PHE A 1 94 ? 9.471 -5.191 -3.015 1.00 86.94 94 PHE A O 1
ATOM 739 N N . ARG A 1 95 ? 7.960 -6.515 -2.005 1.00 87.31 95 ARG A N 1
ATOM 740 C CA . ARG A 1 95 ? 7.628 -5.576 -0.934 1.00 87.31 95 ARG A CA 1
ATOM 741 C C . ARG A 1 95 ? 7.988 -6.170 0.423 1.00 87.31 95 ARG A C 1
ATOM 743 O O . ARG A 1 95 ? 7.753 -7.350 0.674 1.00 87.31 95 ARG A O 1
ATOM 750 N N . TYR A 1 96 ? 8.561 -5.343 1.288 1.00 85.06 96 TYR A N 1
ATOM 751 C CA . TYR A 1 96 ? 8.789 -5.612 2.698 1.00 85.06 96 TYR A CA 1
ATOM 752 C C . TYR A 1 96 ? 8.158 -4.491 3.526 1.00 85.06 96 TYR A C 1
ATOM 754 O O . TYR A 1 96 ? 8.731 -3.413 3.659 1.00 85.06 96 TYR A O 1
ATOM 762 N N . VAL A 1 97 ? 6.982 -4.763 4.095 1.00 82.75 97 VAL A N 1
ATOM 763 C CA . VAL A 1 97 ? 6.175 -3.789 4.849 1.00 82.75 97 VAL A CA 1
ATOM 764 C C . VAL A 1 97 ? 5.914 -2.530 4.008 1.00 82.75 97 VAL A C 1
ATOM 766 O O . VAL A 1 97 ? 5.053 -2.584 3.128 1.00 82.75 97 VAL A O 1
ATOM 769 N N . ASP A 1 98 ? 6.676 -1.458 4.238 1.00 81.44 98 ASP A N 1
ATOM 770 C CA . ASP A 1 98 ? 6.549 -0.159 3.571 1.00 81.44 98 ASP A CA 1
ATOM 771 C C . ASP A 1 98 ? 7.533 0.008 2.396 1.00 81.44 98 ASP A C 1
ATOM 773 O O . ASP A 1 98 ? 7.329 0.856 1.529 1.00 81.44 98 ASP A O 1
ATOM 777 N N . ASP A 1 99 ? 8.582 -0.817 2.328 1.00 83.69 99 ASP A N 1
ATOM 778 C CA . ASP A 1 99 ? 9.640 -0.698 1.326 1.00 83.69 99 ASP A CA 1
ATOM 779 C C . ASP A 1 99 ? 9.379 -1.623 0.144 1.00 83.69 99 ASP A C 1
ATOM 781 O O . ASP A 1 99 ? 9.123 -2.816 0.312 1.00 83.69 99 ASP A O 1
ATOM 785 N N . THR A 1 100 ? 9.498 -1.103 -1.075 1.00 86.44 100 THR A N 1
ATOM 786 C CA . THR A 1 100 ? 9.269 -1.893 -2.288 1.00 86.44 100 THR A CA 1
ATOM 787 C C . THR A 1 100 ? 10.446 -1.815 -3.233 1.00 86.44 100 THR A C 1
ATOM 789 O O . THR A 1 100 ? 10.776 -0.757 -3.748 1.00 86.44 100 THR A O 1
ATOM 792 N N . PHE A 1 101 ? 11.012 -2.969 -3.552 1.00 86.19 101 PHE A N 1
ATOM 793 C CA . PHE A 1 101 ? 12.005 -3.135 -4.594 1.00 86.19 101 PHE A CA 1
ATOM 794 C C . PHE A 1 101 ? 11.336 -3.599 -5.884 1.00 86.19 101 PHE A C 1
ATOM 796 O O . PHE A 1 101 ? 10.644 -4.616 -5.911 1.00 86.19 101 PHE A O 1
ATOM 803 N N . LEU A 1 102 ? 11.611 -2.919 -6.992 1.00 88.69 102 LEU A N 1
ATOM 804 C CA . LEU A 1 102 ? 11.198 -3.389 -8.310 1.00 88.69 102 LEU A CA 1
ATOM 805 C C . LEU A 1 102 ? 12.311 -3.234 -9.337 1.00 88.69 102 LEU A C 1
ATOM 807 O O . LEU A 1 102 ? 13.183 -2.378 -9.200 1.00 88.69 102 LEU A O 1
ATOM 811 N N . ILE A 1 103 ? 12.254 -4.058 -10.383 1.00 88.81 103 ILE A N 1
ATOM 812 C CA . ILE A 1 103 ? 13.113 -3.953 -11.565 1.00 88.81 103 ILE A CA 1
ATOM 813 C C . ILE A 1 103 ? 12.255 -3.532 -12.750 1.00 88.81 103 ILE A C 1
ATOM 815 O O . ILE A 1 103 ? 11.401 -4.293 -13.209 1.00 88.81 103 ILE A O 1
ATOM 819 N N . TRP A 1 104 ? 12.527 -2.343 -13.286 1.00 90.38 104 TRP A N 1
ATOM 820 C CA . TRP A 1 104 ? 11.783 -1.781 -14.411 1.00 90.38 104 TRP A CA 1
ATOM 821 C C . TRP A 1 104 ? 12.594 -1.804 -15.721 1.00 90.38 104 TRP A C 1
ATOM 823 O O . TRP A 1 104 ? 13.542 -1.026 -15.864 1.00 90.38 104 TRP A O 1
ATOM 833 N N . PRO A 1 105 ? 12.257 -2.675 -16.694 1.00 89.12 105 PRO A N 1
ATOM 834 C CA . PRO A 1 105 ? 13.024 -2.807 -17.937 1.00 89.12 105 PRO A CA 1
ATOM 835 C C . PRO A 1 105 ? 12.572 -1.860 -19.067 1.00 89.12 105 PRO A C 1
ATOM 837 O O . PRO A 1 105 ? 13.201 -1.840 -20.120 1.00 89.12 105 PRO A O 1
ATOM 840 N N . HIS A 1 106 ? 11.511 -1.066 -18.879 1.00 88.44 106 HIS A N 1
ATOM 841 C CA . HIS A 1 106 ? 10.812 -0.366 -19.976 1.00 88.44 106 HIS A CA 1
ATOM 842 C C . HIS A 1 106 ? 11.263 1.083 -20.221 1.00 88.44 106 HIS A C 1
ATOM 844 O O . HIS A 1 106 ? 10.561 1.850 -20.879 1.00 88.44 106 HIS A O 1
ATOM 850 N N . GLY A 1 107 ? 12.419 1.482 -19.688 1.00 85.88 107 GLY A N 1
ATOM 851 C CA . GLY A 1 107 ? 12.927 2.855 -19.791 1.00 85.88 107 GLY A CA 1
ATOM 852 C C . GLY A 1 107 ? 12.409 3.792 -18.694 1.00 85.88 107 GLY A C 1
ATOM 853 O O . GLY A 1 107 ? 11.606 3.402 -17.852 1.00 85.88 107 GLY A O 1
ATOM 854 N N . GLN A 1 108 ? 12.931 5.020 -18.668 1.00 82.12 108 GLN A N 1
ATOM 855 C CA . GLN A 1 108 ? 12.658 5.974 -17.589 1.00 82.12 108 GLN A CA 1
ATOM 856 C C . GLN A 1 108 ? 11.267 6.601 -17.703 1.00 82.12 108 GLN A C 1
ATOM 858 O O . GLN A 1 108 ? 10.505 6.554 -16.751 1.00 82.12 108 GLN A O 1
ATOM 863 N N . ASP A 1 109 ? 10.898 7.128 -18.865 1.00 85.69 109 ASP A N 1
ATOM 864 C CA . ASP A 1 109 ? 9.640 7.877 -19.018 1.00 85.69 109 ASP A CA 1
ATOM 865 C C . ASP A 1 109 ? 8.403 7.022 -18.676 1.00 85.69 109 ASP A C 1
ATOM 867 O O . ASP A 1 109 ? 7.389 7.505 -18.173 1.00 85.69 109 ASP A O 1
ATOM 871 N N . THR A 1 110 ? 8.500 5.707 -18.890 1.00 89.31 110 THR A N 1
ATOM 872 C CA . THR A 1 110 ? 7.423 4.760 -18.586 1.00 89.31 110 THR A CA 1
ATOM 873 C C . THR A 1 110 ? 7.284 4.464 -17.090 1.00 89.31 110 THR A C 1
ATOM 875 O O . THR A 1 110 ? 6.179 4.138 -16.655 1.00 89.31 110 THR A O 1
ATOM 878 N N . ILE A 1 111 ? 8.354 4.604 -16.292 1.00 88.00 111 ILE A N 1
ATOM 879 C CA . ILE A 1 111 ? 8.292 4.406 -14.835 1.00 88.00 111 ILE A CA 1
ATOM 880 C C . ILE A 1 111 ? 7.554 5.561 -14.157 1.00 88.00 111 ILE A C 1
ATOM 882 O O . ILE A 1 111 ? 6.767 5.349 -13.239 1.00 88.00 111 ILE A O 1
ATOM 886 N N . GLU A 1 112 ? 7.745 6.783 -14.650 1.00 88.25 112 GLU A N 1
ATOM 887 C CA . GLU A 1 112 ? 7.070 7.970 -14.123 1.00 88.25 112 GLU A CA 1
ATOM 888 C C . GLU A 1 112 ? 5.566 7.889 -14.373 1.00 88.25 112 GLU A C 1
ATOM 890 O O . GLU A 1 112 ? 4.768 8.173 -13.477 1.00 88.25 112 GLU A O 1
ATOM 895 N N . LEU A 1 113 ? 5.163 7.400 -15.550 1.00 87.88 113 LEU A N 1
ATOM 896 C CA . LEU A 1 113 ? 3.760 7.130 -15.851 1.00 87.88 113 LEU A CA 1
ATOM 897 C C . LEU A 1 113 ? 3.182 6.027 -14.949 1.00 87.88 113 LEU A C 1
ATOM 899 O O . LEU A 1 113 ? 2.048 6.154 -14.484 1.00 87.88 113 LEU A O 1
ATOM 903 N N . PHE A 1 114 ? 3.955 4.969 -14.680 1.00 87.94 114 PHE A N 1
ATOM 904 C CA . PHE A 1 114 ? 3.563 3.900 -13.760 1.00 87.94 114 PHE A CA 1
ATOM 905 C C . PHE A 1 114 ? 3.279 4.450 -12.356 1.00 87.94 114 PHE A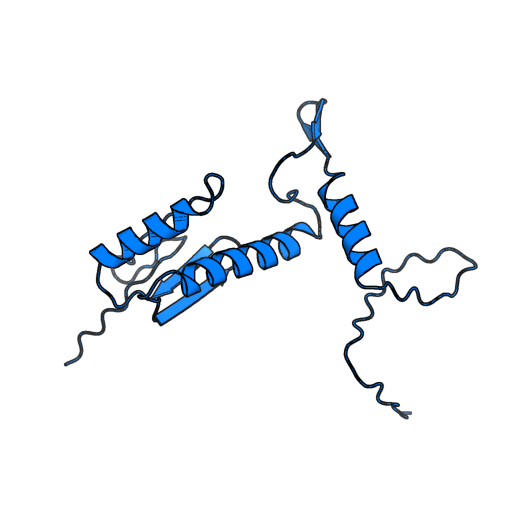 C 1
ATOM 907 O O . PHE A 1 114 ? 2.173 4.261 -11.851 1.00 87.94 114 PHE A O 1
ATOM 914 N N . PHE A 1 115 ? 4.212 5.204 -11.765 1.00 88.38 115 PHE A N 1
ATOM 915 C CA . PHE A 1 115 ? 4.025 5.798 -10.436 1.00 88.38 115 PHE A CA 1
ATOM 916 C C . PHE A 1 115 ? 2.924 6.859 -10.404 1.00 88.38 115 PHE A C 1
ATOM 918 O O . PHE A 1 115 ? 2.154 6.910 -9.450 1.00 88.38 115 PHE A O 1
ATOM 925 N N . THR A 1 116 ? 2.772 7.647 -11.470 1.00 88.38 116 THR A N 1
ATOM 926 C CA . THR A 1 116 ? 1.650 8.590 -11.603 1.00 88.38 116 THR A CA 1
ATOM 927 C C . THR A 1 116 ? 0.309 7.861 -11.533 1.00 88.38 116 THR A C 1
ATOM 929 O O . THR A 1 116 ? -0.600 8.278 -10.814 1.00 88.38 116 THR A O 1
ATOM 932 N N . LYS A 1 117 ? 0.173 6.740 -12.252 1.00 86.88 117 LYS A N 1
ATOM 933 C CA . LYS A 1 117 ? -1.056 5.943 -12.230 1.00 86.88 117 LYS A CA 1
ATOM 934 C C . LYS A 1 117 ? -1.267 5.280 -10.873 1.00 86.88 117 LYS A C 1
ATOM 936 O O . LYS A 1 117 ? -2.391 5.274 -10.374 1.00 86.88 117 LYS A O 1
ATOM 941 N N . LEU A 1 118 ? -0.199 4.762 -10.282 1.00 87.56 118 LEU A N 1
ATOM 942 C CA . LEU A 1 118 ? -0.219 4.109 -8.984 1.00 87.56 118 LEU A CA 1
ATOM 943 C C . LEU A 1 118 ? -0.666 5.083 -7.879 1.00 87.56 118 LEU A C 1
ATOM 945 O O . LEU A 1 118 ? -1.536 4.732 -7.092 1.00 87.56 118 LEU A O 1
ATOM 949 N N . ASN A 1 119 ? -0.191 6.328 -7.892 1.00 89.94 119 ASN A N 1
ATOM 950 C CA . ASN A 1 119 ? -0.586 7.372 -6.936 1.00 89.94 119 ASN A CA 1
ATOM 951 C C . ASN A 1 119 ? -1.985 7.955 -7.177 1.00 89.94 119 ASN A C 1
ATOM 953 O O . ASN A 1 119 ? -2.541 8.592 -6.288 1.00 89.94 119 ASN A O 1
ATOM 957 N N . SER A 1 120 ? -2.578 7.722 -8.354 1.00 88.94 120 SER A N 1
ATOM 958 C CA . SER A 1 120 ? -3.941 8.177 -8.670 1.00 88.94 120 SER A CA 1
ATOM 959 C C . SER A 1 120 ? -5.053 7.306 -8.071 1.00 88.94 120 SER A C 1
ATOM 961 O O . SER A 1 120 ? -6.222 7.670 -8.166 1.00 88.94 120 SER A O 1
ATOM 963 N N . LEU A 1 121 ? -4.723 6.138 -7.507 1.00 85.50 121 LEU A N 1
ATOM 964 C CA . LEU A 1 121 ? -5.730 5.213 -6.977 1.00 85.50 121 LEU A CA 1
ATOM 965 C C . LEU A 1 121 ? -6.227 5.597 -5.584 1.00 85.50 121 LEU A C 1
ATOM 967 O O . LEU A 1 121 ? -7.366 5.279 -5.241 1.00 85.50 121 LEU A O 1
ATOM 971 N N . ASN A 1 122 ? -5.386 6.237 -4.771 1.00 83.62 122 ASN A N 1
ATOM 972 C CA . ASN A 1 122 ? -5.753 6.640 -3.423 1.00 83.62 122 ASN A CA 1
ATOM 973 C C . ASN A 1 122 ? -4.965 7.880 -2.982 1.00 83.62 122 ASN A C 1
ATOM 975 O O . ASN A 1 122 ? -3.754 7.821 -2.790 1.00 83.62 122 ASN A O 1
ATOM 979 N N . ASP A 1 123 ? -5.672 8.978 -2.720 1.00 86.88 123 ASP A N 1
ATOM 980 C CA . ASP A 1 123 ? -5.071 10.242 -2.273 1.00 86.88 123 ASP A CA 1
ATOM 981 C C . ASP A 1 123 ? -4.327 10.122 -0.929 1.00 86.88 123 ASP A C 1
ATOM 983 O O . ASP A 1 123 ? -3.425 10.902 -0.638 1.00 86.88 123 ASP A O 1
ATOM 987 N N . SER A 1 124 ? -4.685 9.135 -0.100 1.00 85.38 124 SER A N 1
ATOM 988 C CA . SER A 1 124 ? -4.057 8.892 1.206 1.00 85.38 124 SER A CA 1
ATOM 989 C C . SER A 1 124 ? -2.759 8.083 1.121 1.00 85.38 124 SER A C 1
ATOM 991 O O . SER A 1 124 ? -2.025 8.036 2.105 1.00 85.38 124 SER A O 1
ATOM 993 N N . ILE A 1 125 ? -2.474 7.429 -0.013 1.00 86.00 125 ILE A N 1
ATOM 994 C CA . ILE A 1 125 ? -1.290 6.579 -0.196 1.00 86.00 125 ILE A CA 1
ATOM 995 C C . ILE A 1 125 ? -0.500 7.101 -1.385 1.00 86.00 125 ILE A C 1
ATOM 997 O O . ILE A 1 125 ? -0.928 6.988 -2.529 1.00 86.00 125 ILE A O 1
ATOM 1001 N N . GLN A 1 126 ? 0.670 7.665 -1.107 1.00 86.81 126 GLN A N 1
ATOM 1002 C CA . GLN A 1 126 ? 1.540 8.244 -2.120 1.00 86.81 126 GLN A CA 1
ATOM 1003 C C . GLN A 1 126 ? 2.868 7.503 -2.122 1.00 86.81 126 GLN A C 1
ATOM 1005 O O . GLN A 1 126 ? 3.583 7.473 -1.125 1.00 86.81 126 GLN A O 1
ATOM 1010 N N . TRP A 1 127 ? 3.182 6.907 -3.260 1.00 86.56 127 TRP A N 1
ATOM 1011 C CA . TRP A 1 127 ? 4.420 6.200 -3.499 1.00 86.56 127 TRP A CA 1
ATOM 1012 C C . TRP A 1 127 ? 5.467 7.152 -4.043 1.00 86.56 127 TRP A C 1
ATOM 1014 O O . TRP A 1 127 ? 5.242 7.884 -5.014 1.00 86.56 127 TRP A O 1
ATOM 1024 N N . THR A 1 128 ? 6.633 7.096 -3.424 1.00 85.44 128 THR A N 1
ATOM 1025 C CA . THR A 1 128 ? 7.854 7.729 -3.899 1.00 85.44 128 THR A CA 1
ATOM 1026 C C . THR A 1 128 ? 8.787 6.659 -4.442 1.00 85.44 128 THR A C 1
ATOM 1028 O O . THR A 1 128 ? 8.682 5.482 -4.098 1.00 85.44 128 THR A O 1
ATOM 1031 N N . TRP A 1 129 ? 9.690 7.058 -5.330 1.00 85.19 129 TRP A N 1
ATOM 1032 C CA . TRP A 1 129 ? 10.666 6.142 -5.893 1.00 85.19 129 TRP A CA 1
ATOM 1033 C C . TRP A 1 129 ? 12.008 6.827 -6.084 1.00 85.19 129 TRP A C 1
ATOM 1035 O O . TRP A 1 129 ? 12.076 8.022 -6.372 1.00 85.19 129 TRP A O 1
ATOM 1045 N N . GLU A 1 130 ? 13.075 6.047 -5.952 1.00 84.44 130 GLU A N 1
ATOM 1046 C CA . GLU A 1 130 ? 14.449 6.517 -6.093 1.00 84.44 130 GLU A CA 1
ATOM 1047 C C . GLU A 1 130 ? 15.253 5.544 -6.945 1.00 84.44 130 GLU A C 1
ATOM 1049 O O . GLU A 1 130 ? 15.026 4.341 -6.910 1.00 84.44 130 GLU A O 1
ATOM 1054 N N . ARG A 1 131 ? 16.208 6.038 -7.732 1.00 83.62 131 ARG A N 1
ATOM 1055 C CA . ARG A 1 131 ? 17.017 5.174 -8.596 1.00 83.62 131 ARG A CA 1
ATOM 1056 C C . ARG A 1 131 ? 18.317 4.771 -7.905 1.00 83.62 131 ARG A C 1
ATOM 1058 O O . ARG A 1 131 ? 19.037 5.631 -7.404 1.00 83.62 131 ARG A O 1
ATOM 1065 N N . GLU A 1 132 ? 18.680 3.496 -8.032 1.00 82.94 132 GLU A N 1
ATOM 1066 C CA . GLU A 1 132 ? 20.062 3.026 -7.860 1.00 82.94 132 GLU A CA 1
ATOM 1067 C C . GLU A 1 132 ? 21.064 3.974 -8.547 1.00 82.94 132 GLU A C 1
ATOM 1069 O O . GLU A 1 132 ? 20.931 4.301 -9.733 1.00 82.94 132 GLU A O 1
ATOM 1074 N N . THR A 1 133 ? 22.083 4.388 -7.796 1.00 83.75 133 THR A N 1
ATOM 1075 C CA . THR A 1 133 ? 23.157 5.270 -8.264 1.00 83.75 133 THR A CA 1
ATOM 1076 C C . THR A 1 133 ? 24.493 4.686 -7.815 1.00 83.75 133 THR A C 1
ATOM 1078 O O . THR A 1 133 ? 24.615 4.253 -6.680 1.00 83.75 133 THR A O 1
ATOM 1081 N N . ASN A 1 134 ? 25.504 4.648 -8.691 1.00 86.50 134 ASN A N 1
ATOM 1082 C CA . ASN A 1 134 ? 26.846 4.120 -8.378 1.00 86.50 134 ASN A CA 1
ATOM 1083 C C . ASN A 1 134 ? 26.874 2.677 -7.825 1.00 86.50 134 ASN A C 1
ATOM 1085 O O . ASN A 1 134 ? 27.721 2.354 -6.999 1.00 86.50 134 ASN A O 1
ATOM 1089 N N . ASN A 1 135 ? 25.973 1.804 -8.292 1.00 82.06 135 ASN A N 1
ATOM 1090 C CA . ASN A 1 135 ? 25.773 0.442 -7.769 1.00 82.06 135 ASN A CA 1
ATOM 1091 C C . ASN A 1 135 ? 25.380 0.391 -6.280 1.00 82.06 135 ASN A C 1
ATOM 1093 O O . ASN A 1 135 ? 25.495 -0.654 -5.637 1.00 82.06 135 ASN A O 1
ATOM 1097 N N . GLU A 1 136 ? 24.912 1.511 -5.734 1.00 79.44 136 GLU A N 1
ATOM 1098 C CA . GLU A 1 136 ? 24.389 1.624 -4.385 1.00 79.44 136 GLU A CA 1
ATOM 1099 C C . GLU A 1 136 ? 22.879 1.836 -4.450 1.00 79.44 136 GLU A C 1
ATOM 1101 O O . GLU A 1 136 ? 22.345 2.622 -5.244 1.00 79.44 136 GLU A O 1
ATOM 1106 N N . LEU A 1 137 ? 22.181 1.086 -3.606 1.00 70.25 137 LEU A N 1
ATOM 1107 C CA . LEU A 1 137 ? 20.749 1.214 -3.443 1.00 70.25 137 LEU A CA 1
ATOM 1108 C C . LEU A 1 137 ? 20.488 2.297 -2.387 1.00 70.25 137 LEU A C 1
ATOM 1110 O O . LEU A 1 137 ? 21.044 2.195 -1.289 1.00 70.25 137 LEU A O 1
ATOM 1114 N N . PRO A 1 138 ? 19.660 3.313 -2.677 1.00 67.75 138 PRO A N 1
ATOM 1115 C CA . PRO A 1 138 ? 19.245 4.248 -1.645 1.00 67.75 138 PRO A CA 1
ATOM 1116 C C . PRO A 1 138 ? 18.455 3.496 -0.573 1.00 67.75 138 PRO A C 1
ATOM 1118 O O . PRO A 1 138 ? 17.631 2.644 -0.886 1.00 67.75 138 PRO A O 1
ATOM 1121 N N . PHE A 1 139 ? 18.709 3.780 0.698 1.00 52.06 139 PHE A N 1
ATOM 1122 C CA . PHE A 1 139 ? 17.854 3.311 1.786 1.00 52.06 139 PHE A CA 1
ATOM 1123 C C . PHE A 1 139 ? 16.716 4.344 1.902 1.00 52.06 139 PHE A C 1
ATOM 1125 O O . PHE A 1 139 ? 17.029 5.446 2.364 1.00 52.06 139 PHE A O 1
ATOM 1132 N N . PRO A 1 140 ? 15.458 4.100 1.459 1.00 49.50 140 PRO A N 1
ATOM 1133 C CA . PRO A 1 140 ? 14.774 2.868 1.017 1.00 49.50 140 PRO A CA 1
ATOM 1134 C C . PRO A 1 140 ? 14.605 2.746 -0.530 1.00 49.50 140 PRO A C 1
ATOM 1136 O O . PRO A 1 140 ? 14.426 3.730 -1.237 1.00 49.50 140 PRO A O 1
ATOM 1139 N N . VAL A 1 141 ? 14.696 1.533 -1.093 1.00 50.94 141 VAL A N 1
ATOM 1140 C CA . VAL A 1 141 ? 15.247 1.269 -2.453 1.00 50.94 141 VAL A CA 1
ATOM 1141 C C . VAL A 1 141 ? 14.262 1.275 -3.642 1.00 50.94 141 VAL A C 1
ATOM 1143 O O . VAL A 1 141 ? 13.247 0.605 -3.534 1.00 50.94 141 VAL A O 1
ATOM 1146 N N . ILE A 1 142 ? 14.672 1.748 -4.854 1.00 46.84 142 ILE A N 1
ATOM 1147 C CA . ILE A 1 142 ? 14.281 1.152 -6.177 1.00 46.84 142 ILE A CA 1
ATOM 1148 C C . ILE A 1 142 ? 15.480 0.943 -7.162 1.00 46.84 142 ILE A C 1
ATOM 1150 O O . ILE A 1 142 ? 16.403 1.756 -7.247 1.00 46.84 142 ILE A O 1
ATOM 1154 N N . ARG A 1 143 ? 15.483 -0.169 -7.940 1.00 41.81 143 ARG A N 1
ATOM 1155 C CA . ARG A 1 143 ? 16.555 -0.597 -8.878 1.00 41.81 143 ARG A CA 1
ATOM 1156 C C . ARG A 1 143 ? 16.177 -0.525 -10.373 1.00 41.81 143 ARG A C 1
ATOM 1158 O O . ARG A 1 143 ? 15.091 -0.916 -10.790 1.00 41.81 143 ARG A O 1
ATOM 1165 N N . LYS A 1 144 ? 17.149 -0.162 -11.226 1.00 39.91 144 LYS A N 1
ATOM 1166 C CA . LYS A 1 144 ? 17.162 -0.381 -12.689 1.00 39.91 144 LYS A CA 1
ATOM 1167 C C . LYS A 1 144 ? 18.224 -1.437 -13.041 1.00 39.91 144 LYS A C 1
ATOM 1169 O O . LYS A 1 144 ? 19.406 -1.139 -12.958 1.00 39.91 144 LYS A O 1
ATOM 1174 N N . ILE A 1 145 ? 17.843 -2.626 -13.528 1.00 34.81 145 ILE A N 1
ATOM 1175 C CA . ILE A 1 145 ? 18.780 -3.493 -14.280 1.00 34.81 145 ILE A CA 1
ATOM 1176 C C . ILE A 1 145 ? 18.583 -3.244 -15.769 1.00 34.81 145 ILE A C 1
ATOM 1178 O O . ILE A 1 145 ? 17.775 -3.906 -16.418 1.00 34.81 145 ILE A O 1
ATOM 1182 N N . GLY A 1 146 ? 19.346 -2.307 -16.323 1.00 34.34 146 GLY A N 1
ATOM 1183 C CA . GLY A 1 146 ? 19.673 -2.359 -17.742 1.00 34.34 146 GLY A CA 1
ATOM 1184 C C . GLY A 1 146 ? 20.795 -3.374 -17.919 1.00 34.34 146 GLY A C 1
ATOM 1185 O O . GLY A 1 146 ? 21.942 -3.055 -17.636 1.00 34.34 146 GLY A O 1
ATOM 1186 N N . THR A 1 147 ? 20.481 -4.593 -18.352 1.00 27.50 147 THR A N 1
ATOM 1187 C CA . THR A 1 147 ? 21.504 -5.442 -18.973 1.00 27.50 147 THR A CA 1
ATOM 1188 C C . THR A 1 147 ? 21.642 -4.955 -20.408 1.00 27.50 147 THR A C 1
ATOM 1190 O O . THR A 1 147 ? 20.818 -5.277 -21.256 1.00 27.50 147 THR A O 1
ATOM 1193 N N . VAL A 1 148 ? 22.651 -4.124 -20.672 1.00 43.97 148 VAL A N 1
ATOM 1194 C CA . VAL A 1 148 ? 23.279 -4.122 -21.993 1.00 43.97 148 VAL A CA 1
ATOM 1195 C C . VAL A 1 148 ? 24.410 -5.127 -21.883 1.00 43.97 148 VAL A C 1
ATOM 1197 O O . VAL A 1 148 ? 25.476 -4.807 -21.377 1.00 43.97 148 VAL A O 1
ATOM 1200 N N . ASP A 1 149 ? 24.120 -6.354 -22.292 1.00 32.25 149 ASP A N 1
ATOM 1201 C CA . ASP A 1 149 ? 25.138 -7.274 -22.787 1.00 32.25 149 ASP A CA 1
ATOM 1202 C C . ASP A 1 149 ? 24.549 -7.982 -24.009 1.00 32.25 149 ASP A C 1
ATOM 1204 O O . ASP A 1 149 ? 23.963 -9.066 -23.926 1.00 32.25 149 ASP A O 1
ATOM 1208 N N . ARG A 1 150 ? 24.596 -7.261 -25.133 1.00 33.38 150 ARG A N 1
ATOM 1209 C CA . ARG A 1 150 ? 25.163 -7.681 -26.421 1.00 33.38 150 ARG A CA 1
ATOM 1210 C C . ARG A 1 150 ? 25.241 -6.489 -27.365 1.00 33.38 150 ARG A C 1
ATOM 1212 O O . ARG A 1 150 ? 24.260 -5.716 -27.411 1.00 33.38 150 ARG A O 1
#

pLDDT: mean 73.66, std 21.9, range [25.52, 93.12]

InterPro domains:
  IPR000477 Reverse transcriptase domain [PF00078] (38-111)
  IPR000477 Reverse transcriptase domain [PS50878] (1-150)
  IPR043502 DNA/RNA polymerase superfamily [SSF56672] (34-125)

Secondary structure (DSSP, 8-state):
--------S-----------TT--------HHHHHHHHHHHHHS-EEEETTEEEE--SSPPTT-TTHHHHHHHHHHHHHHHHHHH-SS--SEEEEETTEEEEE--S-HHHHHHHHHHHHTS-TT--------BTTB--SS--B-------

Organism: NCBI:txid509924

Foldseek 3Di:
DDDDDDDDDDDDQDDPDDDDPPDPDSPPDDPVNVVVVVVCQQQVDWDDDPNDIDGDDDAGDDPDPCRQVVQVVVVVVLVVVLQVVDPADFPDWDDDRPAIETEHAPDDVVVVVSQVVSCVPDVVDHDDADEDDPVDAPVRGYYYDPPPDD